Protein AF-A0A261CFB4-F1 (afdb_monomer_lite)

Organism: NCBI:txid1503980

InterPro domains:
  IPR003235 Nematode insulin-like peptide, beta type [PF03488] (62-107)
  IPR022353 Insulin, conserved site [PS00262] (91-105)
  IPR036438 Insulin-like superfamily [SSF56994] (58-107)
  IPR052335 Insulin-like regulatory peptides [PTHR33893] (1-107)

pLDDT: mean 70.87, std 13.44, range [44.03, 88.38]

Structure (mmCIF, N/CA/C/O backbone):
data_AF-A0A261CFB4-F1
#
_entry.id   AF-A0A261CFB4-F1
#
loop_
_atom_site.group_PDB
_atom_site.id
_atom_site.type_symbol
_atom_site.label_atom_id
_atom_site.label_alt_id
_atom_site.label_comp_id
_atom_site.label_asym_id
_atom_site.label_entity_id
_atom_site.label_seq_id
_atom_site.pdbx_PDB_ins_code
_atom_site.Cartn_x
_atom_site.Cartn_y
_atom_site.Cartn_z
_atom_site.occupancy
_atom_site.B_iso_or_equiv
_atom_site.auth_seq_id
_atom_site.auth_comp_id
_atom_site.auth_asym_id
_atom_site.auth_atom_id
_atom_site.pdbx_PDB_model_num
ATOM 1 N N . MET A 1 1 ? -8.802 6.362 63.080 1.00 60.69 1 MET A N 1
ATOM 2 C CA . MET A 1 1 ? -8.415 4.952 62.823 1.00 60.69 1 MET A CA 1
ATOM 3 C C . MET A 1 1 ? -9.174 4.324 61.650 1.00 60.69 1 MET A C 1
ATOM 5 O O . MET A 1 1 ? -8.520 3.831 60.748 1.00 60.69 1 MET A O 1
ATOM 9 N N . LYS A 1 2 ? -10.514 4.404 61.580 1.00 69.94 2 LYS A N 1
ATOM 10 C CA . LYS A 1 2 ? -11.320 3.823 60.477 1.00 69.94 2 LYS A CA 1
ATOM 11 C C . LYS A 1 2 ? -10.977 4.356 59.067 1.00 69.94 2 LYS A C 1
ATOM 13 O O . LYS A 1 2 ? -10.911 3.580 58.126 1.00 69.94 2 LYS A O 1
ATOM 18 N N . LEU A 1 3 ? -10.675 5.653 58.942 1.00 74.19 3 LEU A N 1
ATOM 19 C CA . LEU A 1 3 ? -10.254 6.283 57.677 1.00 74.19 3 LEU A CA 1
ATOM 20 C C . LEU A 1 3 ? -8.891 5.785 57.167 1.00 74.19 3 LEU A C 1
ATOM 22 O O . LEU A 1 3 ? -8.720 5.593 55.970 1.00 74.19 3 LEU A O 1
ATOM 26 N N . LEU A 1 4 ? -7.941 5.522 58.071 1.00 78.44 4 LEU A N 1
ATOM 27 C CA . LEU A 1 4 ? -6.613 5.015 57.705 1.00 78.44 4 LEU A CA 1
ATOM 28 C C . LEU A 1 4 ? -6.687 3.575 57.186 1.00 78.44 4 LEU A C 1
ATOM 30 O O . LEU A 1 4 ? -6.029 3.247 56.205 1.00 78.44 4 LEU A O 1
ATOM 34 N N . PHE A 1 5 ? -7.544 2.744 57.787 1.00 82.38 5 PHE A N 1
ATOM 35 C CA . PHE A 1 5 ? -7.820 1.396 57.285 1.00 82.38 5 PHE A CA 1
ATOM 36 C C . PHE A 1 5 ? -8.475 1.415 55.897 1.00 82.38 5 PHE A C 1
ATOM 38 O O . PHE A 1 5 ? -8.092 0.628 55.037 1.00 82.38 5 PHE A O 1
ATOM 45 N N . GLY A 1 6 ? -9.411 2.340 55.654 1.00 84.88 6 GLY A N 1
ATOM 46 C CA . GLY A 1 6 ? -10.033 2.503 54.336 1.00 84.88 6 GLY A CA 1
ATOM 47 C C . GLY A 1 6 ? -9.031 2.902 53.248 1.00 84.88 6 GLY A C 1
ATOM 48 O O . GLY A 1 6 ? -9.022 2.306 52.174 1.00 84.88 6 GLY A O 1
ATOM 49 N N . LEU A 1 7 ? -8.139 3.853 53.545 1.00 83.06 7 LEU A N 1
ATOM 50 C CA . LEU A 1 7 ? -7.089 4.277 52.613 1.00 83.06 7 LEU A CA 1
ATOM 51 C C . LEU A 1 7 ? -6.069 3.164 52.343 1.00 83.06 7 LEU A C 1
ATOM 53 O O . LEU A 1 7 ? -5.681 2.962 51.196 1.00 83.06 7 LEU A O 1
ATOM 57 N N . ALA A 1 8 ? -5.677 2.403 53.368 1.00 85.31 8 ALA A N 1
ATOM 58 C CA . ALA A 1 8 ? -4.761 1.276 53.205 1.00 85.31 8 ALA A CA 1
ATOM 59 C C . ALA A 1 8 ? -5.349 0.183 52.295 1.00 85.31 8 ALA A C 1
ATOM 61 O O . ALA A 1 8 ? -4.666 -0.295 51.390 1.00 85.31 8 ALA A O 1
ATOM 62 N N . LEU A 1 9 ? -6.628 -0.163 52.479 1.00 84.12 9 LEU A N 1
ATOM 63 C CA . LEU A 1 9 ? -7.320 -1.124 51.616 1.00 84.12 9 LEU A CA 1
ATOM 64 C C . LE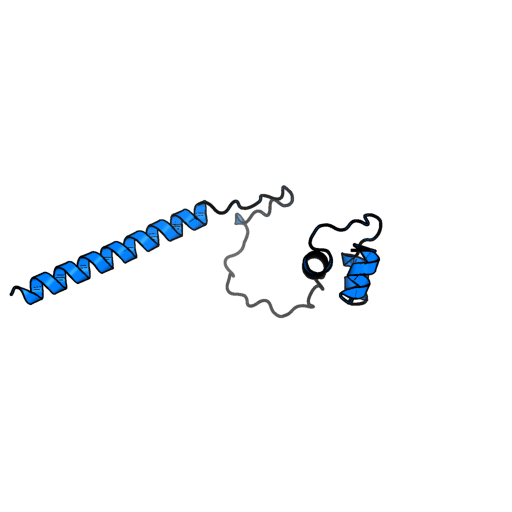U A 1 9 ? -7.447 -0.613 50.176 1.00 84.12 9 LEU A C 1
ATOM 66 O O . LEU A 1 9 ? -7.204 -1.373 49.242 1.00 84.12 9 LEU A O 1
ATOM 70 N N . PHE A 1 10 ? -7.757 0.672 49.985 1.00 84.62 10 PHE A N 1
ATOM 71 C CA . PHE A 1 10 ? -7.828 1.266 48.650 1.00 84.62 10 PHE A CA 1
ATOM 72 C C . PHE A 1 10 ? -6.473 1.216 47.929 1.00 84.62 10 PHE A C 1
ATOM 74 O O . PHE A 1 10 ? -6.413 0.811 46.769 1.00 84.62 10 PHE A O 1
ATOM 81 N N . CYS A 1 11 ? -5.375 1.537 48.620 1.00 84.31 11 CYS A N 1
ATOM 82 C CA . CYS A 1 11 ? -4.028 1.427 48.057 1.00 84.31 11 CYS A CA 1
ATOM 83 C C . CYS A 1 11 ? -3.690 -0.012 47.645 1.00 84.31 11 CYS A C 1
ATOM 85 O O . CYS A 1 11 ? -3.186 -0.224 46.544 1.00 84.31 11 CYS A O 1
ATOM 87 N N . LEU A 1 12 ? -4.001 -1.008 48.481 1.00 82.56 12 LEU A N 1
ATOM 88 C CA . LEU A 1 12 ? -3.735 -2.417 48.165 1.00 82.56 12 LEU A CA 1
ATOM 89 C C . LEU A 1 12 ? -4.490 -2.893 46.915 1.00 82.56 12 LEU A C 1
ATOM 91 O O . LEU A 1 12 ? -3.921 -3.618 46.101 1.00 82.56 12 LEU A O 1
ATOM 95 N N . VAL A 1 13 ? -5.731 -2.437 46.715 1.00 82.69 13 VAL A N 1
ATOM 96 C CA . VAL A 1 13 ? -6.515 -2.748 45.507 1.00 82.69 13 VAL A CA 1
ATOM 97 C C . VAL A 1 13 ? -5.882 -2.130 44.254 1.00 82.69 13 VAL A C 1
ATOM 99 O O . VAL A 1 13 ? -5.775 -2.801 43.228 1.00 82.69 13 VAL A O 1
ATOM 102 N N . GLN A 1 14 ? -5.396 -0.887 44.333 1.00 78.56 14 GLN A N 1
ATOM 103 C CA . GLN A 1 14 ? -4.721 -0.221 43.208 1.00 78.56 14 GLN A CA 1
ATOM 104 C C . GLN A 1 14 ? -3.377 -0.890 42.857 1.00 78.56 14 GLN A C 1
ATOM 106 O O . GLN A 1 14 ? -3.061 -1.103 41.682 1.00 78.56 14 GLN A O 1
ATOM 111 N N . PHE A 1 15 ? -2.592 -1.290 43.863 1.00 71.94 15 PHE A N 1
ATOM 112 C CA . PHE A 1 15 ? -1.343 -2.030 43.647 1.00 71.94 15 PHE A CA 1
ATOM 113 C C . PHE A 1 15 ? -1.578 -3.433 43.060 1.00 71.94 15 PHE A C 1
ATOM 115 O O . PHE A 1 15 ? -0.808 -3.873 42.207 1.00 71.94 15 PHE A O 1
ATOM 122 N N . ALA A 1 16 ? -2.657 -4.118 43.447 1.00 70.69 16 ALA A N 1
ATOM 123 C CA . ALA A 1 16 ? -3.026 -5.405 42.857 1.00 70.69 16 ALA A CA 1
ATOM 124 C C . ALA A 1 16 ? -3.493 -5.273 41.394 1.00 70.69 16 ALA A C 1
ATOM 126 O O . ALA A 1 16 ? -3.131 -6.093 40.554 1.00 70.69 16 ALA A O 1
ATOM 127 N N . ALA A 1 17 ? -4.249 -4.223 41.059 1.00 69.94 17 ALA A N 1
ATOM 128 C CA . ALA A 1 17 ? -4.688 -3.977 39.683 1.00 69.94 17 ALA A CA 1
ATOM 129 C C . ALA A 1 17 ? -3.503 -3.704 38.736 1.00 69.94 17 ALA A C 1
ATOM 131 O O . ALA A 1 17 ? -3.452 -4.225 37.621 1.00 69.94 17 ALA A O 1
ATOM 132 N N . THR A 1 18 ? -2.517 -2.929 39.194 1.00 67.88 18 THR A N 1
ATOM 133 C CA . THR A 1 18 ? -1.326 -2.594 38.396 1.00 67.88 18 THR A CA 1
ATOM 134 C C . THR A 1 18 ? -0.360 -3.770 38.219 1.00 67.88 18 THR A C 1
ATOM 136 O O . THR A 1 18 ? 0.267 -3.877 37.162 1.00 67.88 18 THR A O 1
ATOM 139 N N . SER A 1 19 ? -0.256 -4.689 39.189 1.00 61.69 19 SER A N 1
ATOM 140 C CA . SER A 1 19 ? 0.535 -5.918 39.016 1.00 61.69 19 SER A CA 1
ATOM 141 C C . SER A 1 19 ? -0.119 -6.880 38.020 1.00 61.69 19 SER A C 1
ATOM 143 O O . SER A 1 19 ? 0.578 -7.457 37.181 1.00 61.69 19 SER A O 1
ATOM 145 N N . LEU A 1 20 ? -1.453 -6.978 38.042 1.00 59.84 20 LEU A N 1
ATOM 146 C CA . LEU A 1 20 ? -2.212 -7.803 37.105 1.00 59.84 20 LEU A CA 1
ATOM 147 C C . LEU A 1 20 ? -2.033 -7.306 35.662 1.00 59.84 20 LEU A C 1
ATOM 149 O O . LEU A 1 20 ? -1.740 -8.106 34.779 1.00 59.84 20 LEU A O 1
ATOM 153 N N . MET A 1 21 ? -2.085 -5.988 35.427 1.00 62.16 21 MET A N 1
ATOM 154 C CA . MET A 1 21 ? -1.831 -5.406 34.098 1.00 62.16 21 MET A CA 1
ATOM 155 C C . MET A 1 21 ? -0.423 -5.707 33.570 1.00 62.16 21 MET A C 1
ATOM 157 O O . MET A 1 21 ? -0.252 -5.926 32.373 1.00 62.16 21 MET A O 1
ATOM 161 N N . ARG A 1 22 ? 0.589 -5.764 34.445 1.00 60.44 22 ARG A N 1
ATOM 162 C CA . ARG A 1 22 ? 1.963 -6.105 34.043 1.00 60.44 22 ARG A CA 1
ATOM 163 C C . ARG A 1 22 ? 2.086 -7.558 33.585 1.00 60.44 22 ARG A C 1
ATOM 165 O O . ARG A 1 22 ? 2.773 -7.819 32.604 1.00 60.44 22 ARG A O 1
ATOM 172 N N . ASN A 1 23 ? 1.400 -8.477 34.266 1.00 62.47 23 ASN A N 1
ATOM 173 C CA . ASN A 1 23 ? 1.381 -9.892 33.892 1.00 62.47 23 ASN A CA 1
ATOM 174 C C . ASN A 1 23 ? 0.592 -10.127 32.593 1.00 62.47 23 ASN A C 1
ATOM 176 O O . ASN A 1 23 ? 1.015 -10.901 31.743 1.00 62.47 23 ASN A O 1
ATOM 180 N N . TRP A 1 24 ? -0.520 -9.412 32.410 1.00 59.88 24 TRP A N 1
ATOM 181 C CA . TRP A 1 24 ? -1.332 -9.481 31.190 1.00 59.88 24 TRP A CA 1
ATOM 182 C C . TRP A 1 24 ? -0.619 -8.912 29.961 1.00 59.88 24 TRP A C 1
ATOM 184 O O . TRP A 1 24 ? -0.717 -9.482 28.881 1.00 59.88 24 TRP A O 1
ATOM 194 N N . MET A 1 25 ? 0.135 -7.822 30.117 1.00 59.53 25 MET A N 1
ATOM 195 C CA . MET A 1 25 ? 0.917 -7.240 29.023 1.00 59.53 25 MET A CA 1
ATOM 196 C C . MET A 1 25 ? 2.027 -8.190 28.541 1.00 59.53 25 MET A C 1
ATOM 198 O O . MET A 1 25 ? 2.276 -8.271 27.345 1.00 59.53 25 MET A O 1
ATOM 202 N N . HIS A 1 26 ? 2.640 -8.959 29.448 1.00 58.97 26 HIS A N 1
ATOM 203 C CA . HIS A 1 26 ? 3.638 -9.967 29.079 1.00 58.97 26 HIS A CA 1
ATOM 204 C C . HIS A 1 26 ? 3.023 -11.187 28.362 1.00 58.97 26 HIS A C 1
ATOM 206 O O . HIS A 1 26 ? 3.682 -11.786 27.516 1.00 58.97 26 HIS A O 1
ATOM 212 N N . ASP A 1 27 ? 1.775 -11.559 28.671 1.00 58.59 27 ASP A N 1
ATOM 213 C CA . ASP A 1 27 ? 1.073 -12.672 28.000 1.00 58.59 27 ASP A CA 1
ATOM 214 C C . ASP A 1 27 ? 0.469 -12.274 26.638 1.00 58.59 27 ASP A C 1
ATOM 216 O O . ASP A 1 27 ? 0.129 -13.123 25.818 1.00 58.59 27 ASP A O 1
ATOM 220 N N . PHE A 1 28 ? 0.330 -10.971 26.373 1.00 56.72 28 PHE A N 1
ATOM 221 C CA . PHE A 1 28 ? -0.105 -10.474 25.067 1.00 56.72 28 PHE A CA 1
ATOM 222 C C . PHE A 1 28 ? 1.046 -10.477 24.051 1.00 56.72 28 PHE A C 1
ATOM 224 O O . PHE A 1 28 ? 0.850 -10.868 22.904 1.00 56.72 28 PHE A O 1
ATOM 231 N N . GLU A 1 29 ? 2.256 -10.115 24.489 1.00 58.00 29 GLU A N 1
ATOM 232 C CA . GLU A 1 29 ? 3.473 -10.152 23.666 1.00 58.00 29 GLU A CA 1
ATOM 233 C C . GLU A 1 29 ? 3.815 -11.585 23.215 1.00 58.00 29 GLU A C 1
ATOM 235 O O . GLU A 1 29 ? 4.206 -11.803 22.073 1.00 58.00 29 GLU A O 1
ATOM 240 N N . SER A 1 30 ? 3.605 -12.585 24.080 1.00 59.00 30 SER A N 1
ATOM 241 C CA . SER A 1 30 ? 3.873 -14.002 23.775 1.00 59.00 30 SER A CA 1
ATOM 242 C C . SER A 1 30 ? 2.862 -14.642 22.819 1.00 59.00 30 SER A C 1
ATOM 244 O O . SER A 1 30 ? 3.111 -15.732 22.305 1.00 59.00 30 SER A O 1
ATOM 246 N N . ARG A 1 31 ? 1.710 -13.995 22.600 1.00 57.28 31 ARG A N 1
ATOM 247 C CA . ARG A 1 31 ? 0.630 -14.477 21.727 1.00 57.28 31 ARG A CA 1
ATOM 248 C C . ARG A 1 31 ? 0.608 -13.815 20.361 1.00 57.28 31 ARG A C 1
ATOM 250 O O . ARG A 1 31 ? -0.245 -14.185 19.557 1.00 57.28 31 ARG A O 1
ATOM 257 N N . LEU A 1 32 ? 1.491 -12.856 20.090 1.00 57.50 32 LEU A N 1
ATOM 258 C CA . LEU A 1 32 ? 1.664 -12.359 18.734 1.00 57.50 32 LEU A CA 1
ATOM 259 C C . LEU A 1 32 ? 2.315 -13.479 17.913 1.00 57.50 32 LEU A C 1
ATOM 261 O O . LEU A 1 32 ? 3.461 -13.833 18.197 1.00 57.50 32 LEU A O 1
ATOM 265 N N . PRO A 1 33 ? 1.612 -14.072 16.930 1.00 47.72 33 PRO A N 1
ATOM 266 C CA . PRO A 1 33 ? 2.276 -14.935 15.977 1.00 47.72 33 PRO A CA 1
ATOM 267 C C . PRO A 1 33 ? 3.276 -14.056 15.227 1.00 47.72 33 PRO A C 1
ATOM 269 O O . PRO A 1 33 ? 2.895 -13.159 14.477 1.00 47.72 33 PRO A O 1
ATOM 272 N N . VAL A 1 34 ? 4.564 -14.272 15.480 1.00 59.38 34 VAL A N 1
ATOM 273 C CA . VAL A 1 34 ? 5.589 -13.882 14.520 1.00 59.38 34 VAL A CA 1
ATOM 274 C C . VAL A 1 34 ? 5.327 -14.795 13.333 1.00 59.38 34 VAL A C 1
ATOM 276 O O . VAL A 1 34 ? 5.556 -15.998 13.427 1.00 59.38 34 VAL A O 1
ATOM 279 N N . GLU A 1 35 ? 4.719 -14.257 12.279 1.00 53.91 35 GLU A N 1
ATOM 280 C CA . GLU A 1 35 ? 4.655 -14.939 10.992 1.00 53.91 35 GLU A CA 1
ATOM 281 C C . GLU A 1 35 ? 6.109 -15.181 10.564 1.00 53.91 35 GLU A C 1
ATOM 283 O O . GLU A 1 35 ? 6.820 -14.266 10.153 1.00 53.91 35 GLU A O 1
ATOM 288 N N . GLU A 1 36 ? 6.593 -16.401 10.804 1.00 50.44 36 GLU A N 1
ATOM 289 C CA . GLU A 1 36 ? 7.856 -16.898 10.274 1.00 50.44 36 GLU A CA 1
ATOM 290 C C . GLU A 1 36 ? 7.679 -17.054 8.763 1.00 50.44 36 GLU A C 1
ATOM 292 O O . GLU A 1 36 ? 7.300 -18.116 8.267 1.00 50.44 36 GLU A O 1
ATOM 297 N N . ASP A 1 37 ? 7.938 -15.979 8.023 1.00 47.28 37 ASP A N 1
ATOM 298 C CA . ASP A 1 37 ? 8.286 -16.104 6.615 1.00 47.28 37 ASP A CA 1
ATOM 299 C C . ASP A 1 37 ? 9.542 -16.999 6.525 1.00 47.28 37 ASP A C 1
ATOM 301 O O . ASP A 1 37 ? 10.556 -16.702 7.166 1.00 47.28 37 ASP A O 1
ATOM 305 N N . PRO A 1 38 ? 9.522 -18.113 5.766 1.00 47.62 38 PRO A N 1
ATOM 306 C CA . PRO A 1 38 ? 10.599 -19.107 5.754 1.00 47.62 38 PRO A CA 1
ATOM 307 C C . PRO A 1 38 ? 11.861 -18.654 4.997 1.00 47.62 38 PRO A C 1
ATOM 309 O O . PRO A 1 38 ? 12.704 -19.479 4.639 1.00 47.62 38 PRO A O 1
ATOM 312 N N . GLU A 1 39 ? 12.036 -17.355 4.773 1.00 51.53 39 GLU A N 1
ATOM 313 C CA . GLU A 1 39 ? 13.193 -16.783 4.095 1.00 51.53 39 GLU A CA 1
ATOM 314 C C . GLU A 1 39 ? 13.857 -15.741 4.994 1.00 51.53 39 GLU A C 1
ATOM 316 O O . GLU A 1 39 ? 13.545 -14.560 4.942 1.00 51.53 39 GLU A O 1
ATOM 321 N N . GLU A 1 40 ? 14.760 -16.226 5.852 1.00 50.62 40 GLU A N 1
ATOM 322 C CA . GLU A 1 40 ? 16.078 -15.655 6.171 1.00 50.62 40 GLU A CA 1
ATOM 323 C C . GLU A 1 40 ? 16.481 -15.986 7.619 1.00 50.62 40 GLU A C 1
ATOM 325 O O . GLU A 1 40 ? 16.196 -15.271 8.579 1.00 50.62 40 GLU A O 1
ATOM 330 N N . VAL A 1 41 ? 17.226 -17.085 7.781 1.00 50.34 41 VAL A N 1
ATOM 331 C CA . VAL A 1 41 ? 17.957 -17.403 9.016 1.00 50.34 41 VAL A CA 1
ATOM 332 C C . VAL A 1 41 ? 19.090 -16.379 9.185 1.00 50.34 41 VAL A C 1
ATOM 334 O O . VAL A 1 41 ? 20.239 -16.632 8.823 1.00 50.34 41 VAL A O 1
ATOM 337 N N . PHE A 1 42 ? 18.775 -15.191 9.705 1.00 53.56 42 PHE A N 1
ATOM 338 C CA . PHE A 1 42 ? 19.778 -14.229 10.163 1.00 53.56 42 PHE A CA 1
ATOM 339 C C . PHE A 1 42 ? 20.206 -14.590 11.589 1.00 53.56 42 PHE A C 1
ATOM 341 O O . PHE A 1 42 ? 19.469 -14.427 12.555 1.00 53.56 42 PHE A O 1
ATOM 348 N N . ASP A 1 43 ? 21.425 -15.106 11.711 1.00 44.03 43 ASP A N 1
ATOM 349 C CA . ASP A 1 43 ? 22.059 -15.530 12.959 1.00 44.03 43 ASP A CA 1
ATOM 350 C C . ASP A 1 43 ? 22.360 -14.315 13.873 1.00 44.03 43 ASP A C 1
ATOM 352 O O . ASP A 1 43 ? 23.375 -13.623 13.736 1.00 44.03 43 ASP A O 1
ATOM 356 N N . ILE A 1 44 ? 21.442 -14.018 14.803 1.00 54.47 44 ILE A N 1
ATOM 357 C CA . ILE A 1 44 ? 21.470 -12.844 15.706 1.00 54.47 44 ILE A CA 1
ATOM 358 C C . ILE A 1 44 ? 22.652 -12.897 16.698 1.00 54.47 44 ILE A C 1
ATOM 360 O O . ILE A 1 44 ? 23.103 -11.861 17.196 1.00 54.47 44 ILE A O 1
ATOM 364 N N . ASN A 1 45 ? 23.237 -14.075 16.937 1.00 50.44 45 ASN A N 1
ATOM 365 C CA . ASN A 1 45 ? 24.315 -14.257 17.919 1.00 50.44 45 ASN A CA 1
ATOM 366 C C . ASN A 1 45 ? 25.667 -13.652 17.497 1.00 50.44 45 ASN A C 1
ATOM 368 O O . ASN A 1 45 ? 26.609 -13.637 18.291 1.00 50.44 45 ASN A O 1
ATOM 372 N N . LYS A 1 46 ? 25.774 -13.107 16.277 1.00 48.91 46 LYS A N 1
ATOM 373 C CA . LYS A 1 46 ? 26.963 -12.383 15.790 1.00 48.91 46 LYS A CA 1
ATOM 374 C C . LYS A 1 46 ? 26.841 -10.855 15.820 1.00 48.91 46 LYS A C 1
ATOM 376 O O . LYS A 1 46 ? 27.776 -10.171 15.390 1.00 48.91 46 LYS A O 1
ATOM 381 N N . MET A 1 47 ? 25.739 -10.292 16.322 1.00 47.97 47 MET A N 1
ATOM 382 C CA . MET A 1 47 ? 25.556 -8.839 16.346 1.00 47.97 47 MET A CA 1
ATOM 383 C C . MET A 1 47 ? 26.369 -8.201 17.486 1.00 47.97 47 MET A C 1
ATOM 385 O O . MET A 1 47 ? 25.986 -8.206 18.653 1.00 47.97 47 MET A O 1
ATOM 389 N N . HIS A 1 48 ? 27.533 -7.670 17.109 1.00 52.50 48 HIS A N 1
ATOM 390 C CA . HIS A 1 48 ? 28.469 -6.880 17.914 1.00 52.50 48 HIS A CA 1
ATOM 391 C C . HIS A 1 48 ? 27.794 -5.873 18.883 1.00 52.50 48 HIS A C 1
ATOM 393 O O . HIS A 1 48 ? 26.762 -5.288 18.547 1.00 52.50 48 HIS A O 1
ATOM 399 N N . PRO A 1 49 ? 28.431 -5.545 20.030 1.00 51.50 49 PRO A N 1
ATOM 400 C CA . PRO A 1 49 ? 27.855 -4.795 21.162 1.00 51.50 49 PRO A CA 1
ATOM 401 C C . PRO A 1 49 ? 27.632 -3.285 20.924 1.00 51.50 49 PRO A C 1
ATOM 403 O O . PRO A 1 49 ? 27.553 -2.502 21.867 1.00 51.50 49 PRO A O 1
ATOM 406 N N . ASN A 1 50 ? 27.487 -2.842 19.676 1.00 55.19 50 ASN A N 1
ATOM 407 C CA . ASN A 1 50 ? 27.364 -1.428 19.319 1.00 55.19 50 ASN A CA 1
ATOM 408 C C . ASN A 1 50 ? 25.919 -1.034 18.964 1.00 55.19 50 ASN A C 1
ATOM 410 O O . ASN A 1 50 ? 25.682 -0.326 17.984 1.00 55.19 50 ASN A O 1
ATOM 414 N N . MET A 1 51 ? 24.946 -1.424 19.794 1.00 56.31 51 MET A N 1
ATOM 415 C CA . MET A 1 51 ? 23.527 -1.030 19.671 1.00 56.31 51 MET A CA 1
ATOM 416 C C . MET A 1 51 ? 23.241 0.449 20.034 1.00 56.31 51 MET A C 1
ATOM 418 O O . MET A 1 51 ? 22.148 0.798 20.465 1.00 56.31 51 MET A O 1
ATOM 422 N N . MET A 1 52 ? 24.216 1.344 19.857 1.00 59.12 52 MET A N 1
ATOM 423 C CA . MET A 1 52 ? 24.065 2.802 20.015 1.00 59.12 52 MET A CA 1
ATOM 424 C C . MET A 1 52 ? 24.724 3.578 18.861 1.00 59.12 52 MET A C 1
ATOM 426 O O . MET A 1 52 ? 24.956 4.784 18.957 1.00 59.12 52 MET A O 1
ATOM 430 N N . ALA A 1 53 ? 25.040 2.922 17.740 1.00 60.56 53 ALA A N 1
ATOM 431 C CA . ALA A 1 53 ? 25.459 3.634 16.542 1.00 60.56 53 ALA A CA 1
ATOM 432 C C . ALA A 1 53 ? 24.220 4.233 15.856 1.00 60.56 53 ALA A C 1
ATOM 434 O O . ALA A 1 53 ? 23.474 3.536 15.170 1.00 60.56 53 ALA A O 1
ATOM 435 N N . ARG A 1 54 ? 23.990 5.545 16.016 1.00 62.19 54 ARG A N 1
ATOM 436 C CA . ARG A 1 54 ? 23.086 6.288 15.122 1.00 62.19 54 ARG A CA 1
ATOM 437 C C . ARG A 1 54 ? 23.605 6.085 13.702 1.00 62.19 54 ARG A C 1
ATOM 439 O O . ARG A 1 54 ? 24.648 6.641 13.356 1.00 62.19 54 ARG A O 1
ATOM 446 N N . SER A 1 55 ? 22.890 5.285 12.911 1.00 57.19 55 SER A N 1
ATOM 447 C CA . SER A 1 55 ? 23.145 5.122 11.482 1.00 57.19 55 SER A CA 1
ATOM 448 C C . SER A 1 55 ? 23.335 6.512 10.872 1.00 57.19 55 SER A C 1
ATOM 450 O O . SER A 1 55 ? 22.421 7.346 10.872 1.00 57.19 55 SER A O 1
ATOM 452 N N . ARG A 1 56 ? 24.569 6.813 10.441 1.00 63.28 56 ARG A N 1
ATOM 453 C CA . ARG A 1 56 ? 24.825 7.973 9.585 1.00 63.28 56 ARG A CA 1
ATOM 454 C C . ARG A 1 56 ? 23.931 7.746 8.379 1.00 63.28 56 ARG A C 1
ATOM 456 O O . ARG A 1 56 ? 23.960 6.643 7.851 1.00 63.28 56 ARG A O 1
ATOM 463 N N . ARG A 1 57 ? 23.113 8.734 7.997 1.00 62.81 57 ARG A N 1
ATOM 464 C CA . ARG A 1 57 ? 22.246 8.674 6.808 1.00 62.81 57 ARG A CA 1
ATOM 465 C C . ARG A 1 57 ? 23.116 8.395 5.575 1.00 62.81 57 ARG A C 1
ATOM 467 O O . ARG A 1 57 ? 23.519 9.325 4.888 1.00 62.81 57 ARG A O 1
ATOM 474 N N . GLY A 1 58 ? 23.444 7.127 5.353 1.00 62.38 58 GLY A N 1
ATOM 475 C CA . GLY A 1 58 ? 23.943 6.614 4.098 1.00 62.38 58 GLY A CA 1
ATOM 476 C C . GLY A 1 58 ? 22.862 6.829 3.057 1.00 62.38 58 GLY A C 1
ATOM 477 O O . GLY A 1 58 ? 21.690 7.029 3.399 1.00 62.38 58 GLY A O 1
ATOM 478 N N . GLU A 1 59 ? 23.287 6.860 1.804 1.00 61.66 59 GLU A N 1
ATOM 479 C CA . GLU A 1 59 ? 22.417 6.943 0.640 1.00 61.66 59 GLU A CA 1
ATOM 480 C C . GLU A 1 59 ? 21.188 6.060 0.868 1.00 61.66 59 GLU A C 1
ATOM 482 O O . GLU A 1 59 ? 21.294 4.848 1.059 1.00 61.66 59 GLU A O 1
ATOM 487 N N . LYS A 1 60 ? 20.024 6.700 1.025 1.00 58.50 60 LYS A N 1
ATOM 488 C CA . LYS A 1 60 ? 18.811 5.993 1.418 1.00 58.50 60 LYS A CA 1
ATOM 489 C C . LYS A 1 60 ? 18.464 5.057 0.271 1.00 58.50 60 LYS A C 1
ATOM 491 O O . LYS A 1 60 ? 18.008 5.527 -0.769 1.00 58.50 60 LYS A O 1
ATOM 496 N N . ILE A 1 61 ? 18.668 3.758 0.469 1.00 61.50 61 ILE A N 1
ATOM 497 C CA . ILE A 1 61 ? 18.146 2.731 -0.429 1.00 61.50 61 ILE A CA 1
ATOM 498 C C . ILE A 1 61 ? 16.646 3.012 -0.567 1.00 61.50 61 ILE A C 1
ATOM 500 O O . ILE A 1 61 ? 15.926 3.099 0.434 1.00 61.50 61 ILE A O 1
ATOM 504 N N . LYS A 1 62 ? 16.187 3.262 -1.798 1.00 61.44 62 LYS A N 1
ATOM 505 C CA . LYS A 1 62 ? 14.784 3.579 -2.078 1.00 61.44 62 LYS A CA 1
ATOM 506 C C . LYS A 1 62 ? 13.957 2.303 -1.920 1.00 61.44 62 LYS A C 1
ATOM 508 O O . LYS A 1 62 ? 13.773 1.543 -2.859 1.00 61.44 62 LYS A O 1
ATOM 513 N N . MET A 1 63 ? 13.473 2.063 -0.706 1.00 66.19 63 MET A N 1
ATOM 514 C CA . MET A 1 63 ? 12.532 0.985 -0.406 1.00 66.19 63 MET A CA 1
ATOM 515 C C . MET A 1 63 ? 11.124 1.422 -0.838 1.00 66.19 63 MET A C 1
ATOM 517 O O . MET A 1 63 ? 10.464 2.182 -0.128 1.00 66.19 63 MET A O 1
ATOM 521 N N . CYS A 1 64 ? 10.670 0.981 -2.012 1.00 76.75 64 CYS A N 1
ATOM 522 C CA . CYS 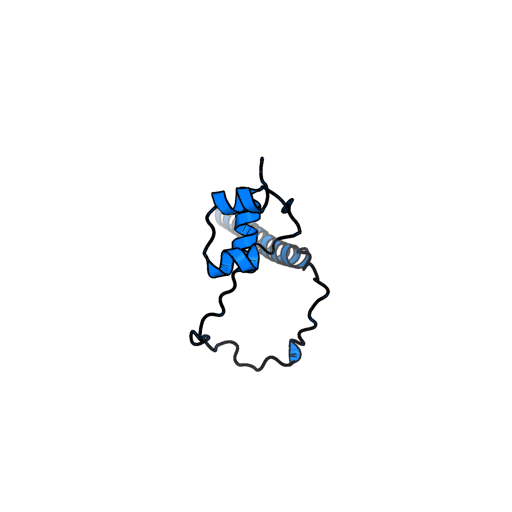A 1 64 ? 9.350 1.344 -2.545 1.00 76.75 64 CYS A CA 1
ATOM 523 C C . CYS A 1 64 ? 8.282 0.267 -2.339 1.00 76.75 64 CYS A C 1
ATOM 525 O O . CYS A 1 64 ? 7.118 0.618 -2.160 1.00 76.75 64 CYS A O 1
ATOM 527 N N . GLY A 1 65 ? 8.664 -1.017 -2.319 1.00 79.44 65 GLY A N 1
ATOM 528 C CA . GLY A 1 65 ? 7.724 -2.147 -2.335 1.00 79.44 65 GLY A CA 1
ATOM 529 C C . GLY A 1 65 ? 6.642 -2.053 -1.261 1.00 79.44 65 GLY A C 1
ATOM 530 O O . GLY A 1 65 ? 5.459 -2.024 -1.581 1.00 79.44 65 GLY A O 1
ATOM 531 N N . GLY A 1 66 ? 7.033 -1.857 0.002 1.00 83.25 66 GLY A N 1
ATOM 532 C CA . GLY A 1 66 ? 6.071 -1.723 1.101 1.00 83.25 66 GLY A CA 1
ATOM 533 C C . GLY A 1 66 ? 5.174 -0.479 1.013 1.00 83.25 66 GLY A C 1
ATOM 534 O O . GLY A 1 66 ? 4.039 -0.505 1.485 1.00 83.25 66 GLY A O 1
ATOM 535 N N . LYS A 1 67 ? 5.643 0.619 0.400 1.00 84.12 67 LYS A N 1
ATOM 536 C CA . LYS A 1 67 ? 4.825 1.828 0.199 1.00 84.12 67 LYS A CA 1
ATOM 537 C C . LYS A 1 67 ? 3.801 1.611 -0.913 1.00 84.12 67 LYS A C 1
ATOM 539 O O . LYS A 1 67 ? 2.640 1.961 -0.731 1.00 84.12 67 LYS A O 1
ATOM 544 N N . VAL A 1 68 ? 4.231 1.029 -2.030 1.00 85.31 68 VAL A N 1
ATOM 545 C CA . VAL A 1 68 ? 3.360 0.720 -3.168 1.00 85.31 68 VAL A CA 1
ATOM 546 C C . VAL A 1 68 ? 2.311 -0.314 -2.767 1.00 85.31 68 VAL A C 1
ATOM 548 O O . VAL A 1 68 ? 1.137 -0.106 -3.037 1.00 85.31 68 VAL A O 1
ATOM 551 N N . TRP A 1 69 ? 2.693 -1.355 -2.026 1.00 84.38 69 TRP A N 1
ATOM 552 C CA . TRP A 1 69 ? 1.756 -2.364 -1.532 1.00 84.38 69 TRP A CA 1
ATOM 553 C C . TRP A 1 69 ? 0.668 -1.777 -0.623 1.00 84.38 69 TRP A C 1
ATOM 555 O O . TRP A 1 69 ? -0.513 -2.052 -0.816 1.00 84.38 69 TRP A O 1
ATOM 565 N N . LYS A 1 70 ? 1.031 -0.884 0.310 1.00 85.19 70 LYS A N 1
ATOM 566 C CA . LYS A 1 70 ? 0.041 -0.149 1.120 1.00 85.19 70 LYS A CA 1
ATOM 567 C C . LYS A 1 70 ? -0.902 0.687 0.259 1.00 85.19 70 LYS A C 1
ATOM 569 O O . LYS A 1 70 ? -2.093 0.735 0.536 1.00 85.19 70 LYS A O 1
ATOM 574 N N . MET A 1 71 ? -0.366 1.341 -0.767 1.00 85.81 71 MET A N 1
ATOM 575 C CA . MET A 1 71 ? -1.139 2.161 -1.698 1.00 85.81 71 MET A CA 1
ATOM 576 C C . MET A 1 71 ? -2.146 1.296 -2.475 1.00 85.81 71 MET A C 1
ATOM 578 O O . MET A 1 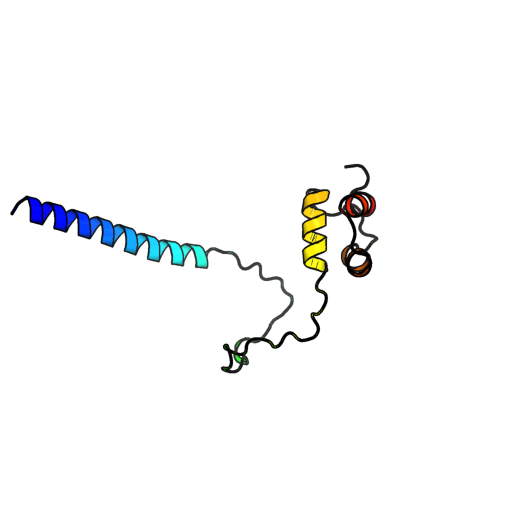71 ? -3.326 1.620 -2.500 1.00 85.81 71 MET A O 1
ATOM 582 N N . VAL A 1 72 ? -1.711 0.140 -2.991 1.00 86.25 72 VAL A N 1
ATOM 583 C CA . VAL A 1 72 ? -2.566 -0.864 -3.651 1.00 86.25 72 VAL A CA 1
ATOM 584 C C . VAL A 1 72 ? -3.672 -1.355 -2.719 1.00 86.25 72 VAL A C 1
ATOM 586 O O . VAL A 1 72 ? -4.833 -1.370 -3.113 1.00 86.25 72 VAL A O 1
ATOM 589 N N . MET A 1 73 ? -3.345 -1.692 -1.471 1.00 87.44 73 MET A N 1
ATOM 590 C CA . MET A 1 73 ? -4.340 -2.154 -0.498 1.00 87.44 73 MET A CA 1
ATOM 591 C C . MET A 1 73 ? -5.401 -1.090 -0.193 1.00 87.44 73 MET A C 1
ATOM 593 O O . MET A 1 73 ? -6.564 -1.431 -0.001 1.00 87.44 73 MET A O 1
ATOM 597 N N . VAL A 1 74 ? -5.033 0.195 -0.182 1.00 88.38 74 VAL A N 1
ATOM 598 C CA . VAL A 1 74 ? -5.988 1.298 0.014 1.00 88.38 74 VAL A CA 1
ATOM 599 C C . VAL A 1 74 ? -6.831 1.544 -1.240 1.00 88.38 74 VAL A C 1
ATOM 601 O O . VAL A 1 74 ? -8.036 1.739 -1.112 1.00 88.38 74 VAL A O 1
ATOM 604 N N . THR A 1 75 ? -6.230 1.532 -2.432 1.00 87.81 75 THR A N 1
ATOM 605 C CA . THR A 1 75 ? -6.943 1.793 -3.695 1.00 87.81 75 THR A CA 1
ATOM 606 C C . THR A 1 75 ? -7.858 0.635 -4.082 1.00 87.81 75 THR A C 1
ATOM 608 O O . THR A 1 75 ? -9.034 0.834 -4.366 1.00 87.81 75 THR A O 1
ATOM 611 N N . CYS A 1 76 ? -7.321 -0.583 -4.082 1.00 85.25 76 CYS A N 1
ATOM 612 C CA . CYS A 1 76 ? -8.007 -1.771 -4.572 1.00 85.25 76 CYS A CA 1
ATOM 613 C C . CYS A 1 76 ? -8.722 -2.546 -3.458 1.00 85.25 76 CYS A C 1
ATOM 615 O O . CYS A 1 76 ? -9.527 -3.417 -3.768 1.00 85.25 76 CYS A O 1
ATOM 617 N N . GLY A 1 77 ? -8.460 -2.273 -2.173 1.00 86.81 77 GLY A N 1
ATOM 618 C CA . GLY A 1 77 ? -9.110 -2.970 -1.053 1.00 86.81 77 GLY A CA 1
ATOM 619 C C . GLY A 1 77 ? -8.754 -4.457 -0.950 1.00 86.81 77 GLY A C 1
ATOM 620 O O . GLY A 1 77 ? -9.536 -5.235 -0.403 1.00 86.81 77 GLY A O 1
ATOM 621 N N . GLY A 1 78 ? -7.629 -4.868 -1.532 1.00 84.94 78 GLY A N 1
ATOM 622 C CA . GLY A 1 78 ? -7.198 -6.259 -1.595 1.00 84.94 78 GLY A CA 1
ATOM 623 C C . GLY A 1 78 ? -6.040 -6.461 -2.566 1.00 84.94 78 GLY A C 1
ATOM 624 O O . GLY A 1 78 ? -5.373 -5.507 -2.971 1.00 84.94 78 GLY A O 1
ATOM 625 N N . GLU A 1 79 ? -5.808 -7.720 -2.924 1.00 83.56 79 GLU A N 1
ATOM 626 C CA . GLU A 1 79 ? -4.765 -8.108 -3.868 1.00 83.56 79 GLU A CA 1
ATOM 627 C C . GLU A 1 79 ? -5.038 -7.599 -5.286 1.00 83.56 79 GLU A C 1
ATOM 629 O O . GLU A 1 79 ? -6.173 -7.335 -5.691 1.00 83.56 79 GLU A O 1
ATOM 634 N N . CYS A 1 80 ? -3.949 -7.470 -6.036 1.00 82.81 80 CYS A N 1
ATOM 635 C CA . CYS A 1 80 ? -3.977 -7.050 -7.420 1.00 82.81 80 CYS A CA 1
ATOM 636 C C . CYS A 1 80 ? -4.628 -8.110 -8.307 1.00 82.81 80 CYS A C 1
ATOM 638 O O . CYS A 1 80 ? -4.347 -9.297 -8.163 1.00 82.81 80 CYS A O 1
ATOM 640 N N . THR A 1 81 ? 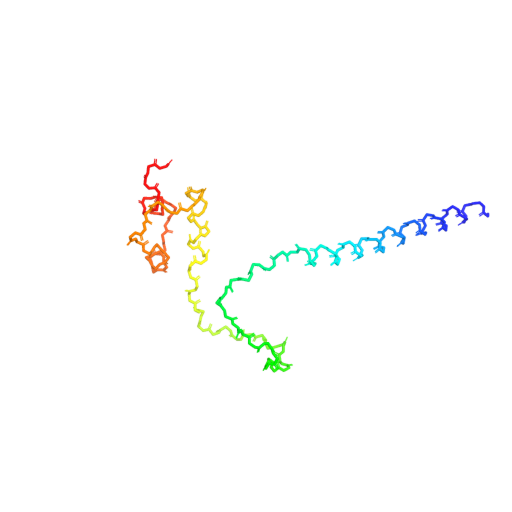-5.459 -7.683 -9.255 1.00 83.19 81 THR A N 1
ATOM 641 C CA . THR A 1 81 ? -6.060 -8.608 -10.234 1.00 83.19 81 THR A CA 1
ATOM 642 C C . THR A 1 81 ? -5.124 -8.911 -11.399 1.00 83.19 81 THR A C 1
ATOM 644 O O . THR A 1 81 ? -5.223 -9.970 -12.016 1.00 83.19 81 THR A O 1
ATOM 647 N N . THR A 1 82 ? -4.199 -7.998 -11.693 1.00 75.88 82 THR A N 1
ATOM 648 C CA . THR A 1 82 ? -3.212 -8.134 -12.762 1.00 75.88 82 THR A CA 1
ATOM 649 C C . THR A 1 82 ? -1.910 -8.711 -12.199 1.00 75.88 82 THR A C 1
ATOM 651 O O . THR A 1 82 ? -1.356 -8.213 -11.221 1.00 75.88 82 THR A O 1
ATOM 654 N N . VAL A 1 83 ? -1.420 -9.795 -12.808 1.00 71.81 83 VAL A N 1
ATOM 655 C CA . VAL A 1 83 ? -0.206 -10.515 -12.359 1.00 71.81 83 VAL A CA 1
ATOM 656 C C . VAL A 1 83 ? 1.012 -10.177 -13.232 1.00 71.81 83 VAL A C 1
ATOM 658 O O . VAL A 1 83 ? 2.154 -10.377 -12.828 1.00 71.81 83 VAL A O 1
ATOM 661 N N . ASP A 1 84 ? 0.785 -9.599 -14.414 1.00 69.81 84 ASP A N 1
ATOM 662 C CA . ASP A 1 84 ? 1.819 -9.441 -15.443 1.00 69.81 84 ASP A CA 1
ATOM 663 C C . ASP A 1 84 ? 2.698 -8.190 -15.269 1.00 69.81 84 ASP A C 1
ATOM 665 O O . ASP A 1 84 ? 3.709 -8.040 -15.957 1.00 69.81 84 ASP A O 1
ATOM 669 N N . VAL A 1 85 ? 2.345 -7.281 -14.352 1.00 73.88 85 VAL A N 1
ATOM 670 C CA . VAL A 1 85 ? 3.072 -6.020 -14.139 1.00 73.88 85 VAL A CA 1
ATOM 671 C C . VAL A 1 85 ? 3.573 -5.932 -12.706 1.00 73.88 85 VAL A C 1
ATOM 673 O O . VAL A 1 85 ? 2.798 -5.890 -11.752 1.00 73.88 85 VAL A O 1
ATOM 676 N N . ASN A 1 86 ? 4.893 -5.814 -12.544 1.00 80.88 86 ASN A N 1
ATOM 677 C CA . ASN A 1 86 ? 5.477 -5.503 -11.246 1.00 80.88 86 ASN A CA 1
ATOM 678 C C . ASN A 1 86 ? 5.282 -4.013 -10.920 1.00 80.88 86 ASN A C 1
ATOM 680 O O . ASN A 1 86 ? 6.139 -3.164 -11.190 1.00 80.88 86 ASN A O 1
ATOM 684 N N . ILE A 1 87 ? 4.128 -3.701 -10.328 1.00 83.12 87 ILE A N 1
ATOM 685 C CA . ILE A 1 87 ? 3.721 -2.341 -9.949 1.00 83.12 87 ILE A CA 1
ATOM 686 C C . ILE A 1 87 ? 4.710 -1.730 -8.949 1.00 83.12 87 ILE A C 1
ATOM 688 O O . ILE A 1 87 ? 4.958 -0.526 -8.984 1.00 83.12 87 ILE A O 1
ATOM 692 N N . ALA A 1 88 ? 5.341 -2.543 -8.093 1.00 81.94 88 ALA A N 1
ATOM 693 C CA . ALA A 1 88 ? 6.343 -2.054 -7.153 1.00 81.94 88 ALA A CA 1
ATOM 694 C C . ALA A 1 88 ? 7.561 -1.468 -7.874 1.00 81.94 88 ALA A C 1
ATOM 696 O O . ALA A 1 88 ? 8.054 -0.426 -7.451 1.00 81.94 88 ALA A O 1
ATOM 697 N N . THR A 1 89 ? 8.017 -2.087 -8.964 1.00 82.81 89 THR A N 1
ATOM 698 C CA . THR A 1 89 ? 9.136 -1.576 -9.767 1.00 82.81 89 THR A CA 1
ATOM 699 C C . THR A 1 89 ? 8.716 -0.359 -10.584 1.00 82.81 89 THR A C 1
ATOM 701 O O . THR A 1 89 ? 9.371 0.678 -10.498 1.00 82.81 89 THR A O 1
ATOM 704 N N . ALA A 1 90 ? 7.586 -0.447 -11.293 1.00 82.56 90 ALA A N 1
ATOM 705 C CA . ALA A 1 90 ? 7.085 0.642 -12.132 1.00 82.56 90 ALA A CA 1
ATOM 706 C C . ALA A 1 90 ? 6.850 1.927 -11.318 1.00 82.56 90 ALA A C 1
ATOM 708 O O . ALA A 1 90 ? 7.372 2.990 -11.645 1.00 82.56 90 ALA A O 1
ATOM 709 N N . CYS A 1 91 ? 6.153 1.813 -10.186 1.00 83.69 91 CYS A N 1
ATOM 710 C CA . CYS A 1 91 ? 5.802 2.956 -9.351 1.00 83.69 91 CYS A CA 1
ATOM 711 C C . CYS A 1 91 ? 6.930 3.440 -8.435 1.00 83.69 91 CYS A C 1
ATOM 713 O O . CYS A 1 91 ? 6.818 4.526 -7.858 1.00 83.69 91 CYS A O 1
ATOM 715 N N . CYS A 1 92 ? 8.013 2.672 -8.281 1.00 83.75 92 CYS A N 1
ATOM 716 C CA . CYS A 1 92 ? 9.180 3.122 -7.523 1.00 83.75 92 CYS A CA 1
ATOM 717 C C . CYS A 1 92 ? 9.979 4.194 -8.268 1.00 83.75 92 CYS A C 1
ATOM 719 O O . CYS A 1 92 ? 10.536 5.097 -7.636 1.00 83.75 92 CYS A O 1
ATOM 721 N N . GLU A 1 93 ? 10.025 4.106 -9.597 1.00 78.62 93 GLU A N 1
ATOM 722 C CA . GLU A 1 93 ? 10.781 5.035 -10.437 1.00 78.62 93 GLU A CA 1
ATOM 723 C C . GLU A 1 93 ? 9.979 6.295 -10.762 1.00 78.62 93 GLU A C 1
ATOM 725 O O . GLU A 1 93 ? 10.503 7.403 -10.630 1.00 78.62 93 GLU A O 1
ATOM 730 N N . THR A 1 94 ? 8.703 6.137 -11.126 1.00 77.38 94 THR A N 1
ATOM 731 C CA . THR A 1 94 ? 7.865 7.232 -11.642 1.00 77.38 94 THR A CA 1
ATOM 732 C C . THR A 1 94 ? 6.953 7.882 -10.601 1.00 77.38 94 THR A C 1
ATOM 734 O O . THR A 1 94 ? 6.364 8.913 -10.896 1.00 77.38 94 THR A O 1
ATOM 737 N N . MET A 1 95 ? 6.885 7.342 -9.375 1.00 75.88 95 MET A N 1
ATOM 738 C CA . MET A 1 95 ? 5.924 7.733 -8.331 1.00 75.88 95 MET A CA 1
ATOM 739 C C . MET A 1 95 ? 4.469 7.711 -8.825 1.00 75.88 95 MET A C 1
ATOM 741 O O . MET A 1 95 ? 3.903 8.754 -9.136 1.00 75.88 95 MET A O 1
ATOM 745 N N . CYS A 1 96 ? 3.840 6.535 -8.819 1.00 83.62 96 CYS A N 1
ATOM 746 C CA . CYS A 1 96 ? 2.438 6.430 -9.222 1.00 83.62 96 CYS A CA 1
ATOM 747 C C . CYS A 1 96 ? 1.473 7.146 -8.267 1.00 83.62 96 CYS A C 1
ATOM 749 O O . CYS A 1 96 ? 1.638 7.141 -7.037 1.00 83.62 96 CYS A O 1
ATOM 751 N N . THR A 1 97 ? 0.421 7.695 -8.856 1.00 87.69 97 THR A N 1
ATOM 752 C CA . THR A 1 97 ? -0.774 8.211 -8.184 1.00 87.69 97 THR A CA 1
ATOM 753 C C . THR A 1 97 ? -1.771 7.088 -7.870 1.00 87.69 97 THR A C 1
ATOM 755 O O . THR A 1 97 ? -1.620 5.952 -8.314 1.00 87.69 97 THR A O 1
ATOM 758 N N . MET A 1 98 ? -2.803 7.390 -7.072 1.00 84.25 98 MET A N 1
ATOM 759 C CA . MET A 1 98 ? -3.847 6.409 -6.732 1.00 84.25 98 MET A CA 1
ATOM 760 C C . MET A 1 98 ? -4.624 5.936 -7.968 1.00 84.25 98 MET A C 1
ATOM 762 O O . MET A 1 98 ? -4.967 4.762 -8.035 1.00 84.25 98 MET A O 1
ATOM 766 N N . GLU A 1 99 ? -4.876 6.828 -8.930 1.00 86.12 99 GLU A N 1
ATOM 767 C CA . GLU A 1 99 ? -5.615 6.525 -10.165 1.00 86.12 99 GLU A CA 1
ATOM 768 C C . GLU A 1 99 ? -4.829 5.554 -11.049 1.00 86.12 99 GLU A C 1
ATOM 770 O O . GLU A 1 99 ? -5.347 4.510 -11.426 1.00 86.12 99 GLU A O 1
ATOM 775 N N . GLU A 1 100 ? -3.537 5.821 -11.262 1.00 86.44 100 GLU A N 1
ATOM 776 C CA . GLU A 1 100 ? -2.654 4.933 -12.031 1.00 86.44 100 GLU A CA 1
ATOM 777 C C . GLU A 1 100 ? -2.530 3.548 -11.387 1.00 86.44 100 GLU A C 1
ATOM 779 O O . GLU A 1 100 ? -2.456 2.539 -12.083 1.00 86.44 100 GLU A O 1
ATOM 784 N N . ILE A 1 101 ? -2.529 3.476 -10.052 1.00 87.44 101 ILE A N 1
ATOM 785 C CA . ILE A 1 101 ? -2.547 2.194 -9.338 1.00 87.44 101 ILE A CA 1
ATOM 786 C C . ILE A 1 101 ? -3.872 1.468 -9.568 1.00 87.44 101 ILE A C 1
ATOM 788 O O . ILE A 1 101 ? -3.858 0.254 -9.757 1.00 87.44 101 ILE A O 1
ATOM 792 N N . GLY A 1 102 ? -4.995 2.187 -9.575 1.00 86.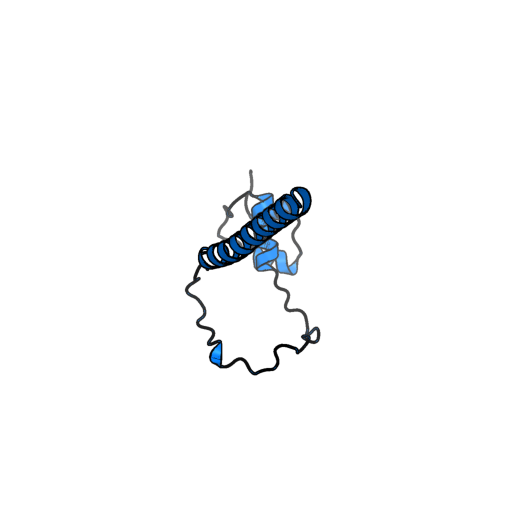44 102 GLY A N 1
ATOM 793 C CA . GLY A 1 102 ? -6.304 1.628 -9.905 1.00 86.44 102 GLY A CA 1
ATOM 794 C C . GLY A 1 102 ? -6.313 1.013 -11.303 1.00 86.44 102 GLY A C 1
ATOM 795 O O . GLY A 1 102 ? -6.611 -0.169 -11.448 1.00 86.44 102 GLY A O 1
ATOM 796 N N . ASP A 1 103 ? -5.876 1.770 -12.306 1.00 87.00 103 ASP A N 1
ATOM 797 C CA . ASP A 1 103 ? -5.844 1.321 -13.702 1.00 87.00 103 ASP A CA 1
ATOM 798 C C . ASP A 1 103 ? -4.888 0.142 -13.929 1.00 87.00 103 ASP A C 1
ATOM 800 O O . ASP A 1 103 ? -5.208 -0.796 -14.662 1.00 87.00 103 ASP A O 1
ATOM 804 N N . LEU A 1 104 ? -3.715 0.165 -13.289 1.00 85.31 104 LEU A N 1
ATOM 805 C CA . LEU A 1 104 ? -2.709 -0.888 -13.441 1.00 85.31 104 LEU A CA 1
ATOM 806 C C . LEU A 1 104 ? -3.075 -2.166 -12.685 1.00 85.31 104 LEU A C 1
ATOM 808 O O . LEU A 1 104 ? -2.715 -3.251 -13.141 1.00 85.31 104 LEU A O 1
ATOM 812 N N . CYS A 1 105 ? -3.739 -2.049 -11.532 1.00 86.12 105 CYS A N 1
ATOM 813 C CA . CYS A 1 105 ? -3.878 -3.146 -10.576 1.00 86.12 105 CYS A CA 1
ATOM 814 C C . CYS A 1 105 ? -5.297 -3.704 -10.433 1.00 86.12 105 CYS A C 1
ATOM 816 O O . CYS A 1 105 ? -5.498 -4.909 -10.228 1.00 86.12 105 CYS A O 1
ATOM 818 N N . CYS A 1 106 ? -6.295 -2.833 -10.523 1.00 86.75 106 CYS A N 1
ATOM 819 C CA . CYS A 1 106 ? -7.702 -3.169 -10.359 1.00 86.75 106 CYS A CA 1
ATOM 820 C C . CYS A 1 106 ? -8.596 -2.380 -11.338 1.00 86.75 106 CYS A C 1
ATOM 822 O O . CYS A 1 106 ? -9.493 -1.656 -10.899 1.00 86.75 106 CYS A O 1
ATOM 824 N N . PRO A 1 107 ? -8.390 -2.526 -12.664 1.00 81.44 107 PRO A N 1
ATOM 825 C CA . PRO A 1 107 ? -9.190 -1.816 -13.654 1.00 81.44 107 PRO A CA 1
ATOM 826 C C . PRO A 1 107 ? -10.658 -2.260 -13.574 1.00 81.44 107 PRO A C 1
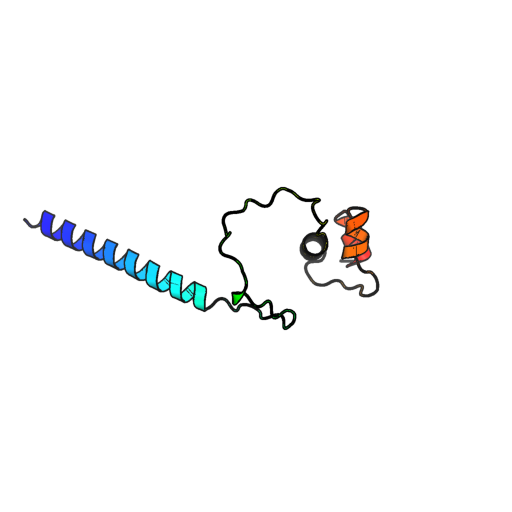ATOM 828 O O . PRO A 1 107 ? -10.986 -3.420 -13.825 1.00 81.44 107 PRO A O 1
ATOM 831 N N . GLY A 1 108 ? -11.553 -1.329 -13.234 1.00 71.06 108 GLY A N 1
ATOM 832 C CA . GLY A 1 108 ? -13.003 -1.563 -13.192 1.00 71.06 108 GLY A CA 1
ATOM 833 C C . GLY A 1 108 ? -13.600 -1.853 -11.811 1.00 71.06 108 GLY A C 1
ATOM 834 O O . GLY A 1 108 ? -14.753 -2.286 -11.743 1.00 71.06 108 GLY A O 1
ATOM 835 N N . ARG A 1 109 ? -12.848 -1.619 -10.732 1.00 63.62 109 ARG A N 1
ATOM 836 C CA . ARG A 1 109 ? -13.389 -1.518 -9.369 1.00 63.62 109 ARG A CA 1
ATOM 837 C C . ARG A 1 109 ? -13.791 -0.080 -9.048 1.00 63.62 109 ARG A C 1
ATOM 839 O O . ARG A 1 109 ? -14.794 0.076 -8.318 1.00 63.62 109 ARG A O 1
#

Secondary structure (DSSP, 8-state):
-HHHHHHHHHHHHHHHHHHHHHHHHHHHHTTS-----SS----GGG--S-TT------S-----HHHHHHHHHHHHSSS-S--SS-HHHHHHHHT--HHHHHHHH-TT-

Sequence (109 aa):
MKLLFGLALFCLVQFAATSLMRNWMHDFESRLPVEEDPEEVFDINKMHPNMMARSRRGEKIKMCGGKVWKMVMVTCGGECTTVDVNIATACCETMCTMEEIGDLCCPGR

Radius of gyration: 25.54 Å; chains: 1; bounding box: 42×28×78 Å

Foldseek 3Di:
DVVVVVVVVVVVVVVVVVVVVVVVVVVVVVPPPPPPPVPDPDPPVPDDPPPPPPPDPDPPPQPQQVVLVVLLCVLVVDFFPDDPDPSSVVCSVVPDDSVVSCCRGPPPD

=== Feature glossary ===
The record interleaves many kinds of information about one protein. Here is each kind framed as the question it answers.

Q: What are the backbone torsion angles?
A: φ (phi) and ψ (psi) are the two rotatable backbone dihedrals per residue: φ is the C(i-1)–N–Cα–C torsion, ψ is the N–Cα–C–N(i+1) torsion, both in degrees on (−180°, 180°]. α-helical residues cluster near (−60°, −45°); β-strand residues near (−120°, +130°). A Ramachandran plot is simply a scatter of (φ, ψ) for every residue.

Q: What is the amino-acid chain?
A: This is the polypeptide sequence — one letter per residue, N-terminus first. Length ranges from a few dozen residues for small domains to over a thousand for large multi-domain proteins.

Q: How mobile is each atom in the crystal?
A: For experimental (PDB) structures, the B-factor (temperature factor) quantifies the positional spread of each atom in the crystal — a combination of thermal vibration and static disorder — in units of Å². High B-factors mark flexible loops or poorly resolved regions; low B-factors mark the rigid, well-ordered core.

Q: Are the domains correctly placed relative to each other?
A: Predicted Aligned Error (PAE) is an AlphaFold confidence matrix: entry (i, j) is the expected error in the position of residue j, in ångströms, when the prediction is superimposed on the true structure at residue i. Low PAE within a block of residues means that block is internally rigid and well-predicted; high PAE between two blocks means their relative placement is uncertain even if each block individually is confident.

Q: How confident is the AlphaFold model at each residue?
A: pLDDT is the predicted lDDT-Cα score: AlphaFold's confidence that the local environment of each residue (all inter-atomic distances within 15 Å) is correctly placed. It is a per-residue number between 0 and 100, with higher meaning more reliable.

Q: What family and function is it annotated with?
A: Functional annotations link the protein to curated databases. InterPro entries identify conserved domains and families by matching the sequence against member-database signatures (Pfam, PROSITE, CDD, …). Gene Ontology (GO) terms describe molecular function, biological process, and cellular component in a controlled vocabulary. CATH places the structure in a hierarchical fold classification (Class/Architecture/Topology/Homologous-superfamily). The organism is the source species.

Q: How big and how compact is the whole molecule?
A: Three whole-structure scalars: the radius of gyration (RMS distance of Cα from centroid, in Å), the count of Cα–Cα contacts (pairs closer than 8 Å and separated by more than four residues in sequence — i.e. tertiary, not local, contacts), and the bounding-box dimensions. Together they distinguish compact globular folds from extended fibres or disordered chains.

Q: What known structures does this most resemble?
A: The Foldseek neighbor list gives the closest experimentally determined structures in the PDB, ranked by structural alignment. TM-score near 1 means near-identical fold; near 0.3 means only rough topology match. This is how one finds what a novel AlphaFold prediction most resembles in the solved-structure universe.

Q: Which residues are buried vs exposed?
A: SASA measures how much of the protein is reachable by solvent. It is computed by rolling a water-sized probe over the atomic surface and summing the exposed area (Å²). Per-residue SASA distinguishes core (buried, low SASA) from surface (exposed, high SASA) residues; total SASA is a whole-molecule size measure.

Q: Which residues are in helices, strands, or loops?
A: Eight-state secondary structure (DSSP): H is the canonical α-helix, G the tighter 3₁₀-helix, I the wider π-helix; E/B are β-structure, T and S are turns and bends, and '-' is everything else. DSSP derives these from the pattern of main-chain N–H···O=C hydrogen bonds, not from the sequence.

Q: Where is each backbone atom in 3D?
A: Structure coordinates are given as an mmCIF _atom_site loop: one row per atom with element, residue name, chain id, sequence number, and x/y/z position in Å. Only the four main-chain atoms per residue are included here; side chains are omitted to keep the record compact.

Q: What if only a Cα trace is available?
A: Three-state secondary structure (P-SEA) collapses the eight DSSP classes into helix (a), strand (b), and coil (c). P-SEA assigns these from Cα geometry alone — distances and angles — without requiring backbone oxygens, so it works on any Cα trace.

Q: What do the rendered images show?
A: The six renders are orthographic views along the three Cartesian axes in both directions. Representation (cartoon, sticks, or surface) and color scheme (sequence-rainbow or by-chain) vary across proteins so the training set covers all the common visualization conventions.

Q: What does the local fold look like, residue by residue?
A: Foldseek's 3Di representation compresses backbone geometry into a per-residue letter drawn from a learned twenty-state alphabet. It captures the tertiary interaction pattern around each residue — which residues are packed against it in space, regardless of where they are in sequence.

Q: What do the diagnostic plots show?
A: The contact map is a binary N×N matrix image: pixel (i, j) is dark where Cα_i and Cα_j are within 8 Å and |i−j|>4. Because the |i−j|>4 filter removes local helical contacts, off-diagonal stripes parallel to the main diagonal indicate parallel β-sheets; stripes perpendicular to it indicate antiparallel β-sheets. The Ramachandran plot scatters every residue's (φ, ψ) pair against the sterically allowed regions. The PAE heatmap renders the predicted-aligned-error matrix.